Protein AF-0000000086188200 (afdb_homodimer)

Foldseek 3Di:
DAEDPQAPPAPDDPQQVVQQVVAWQDWDWDDDPNFIKIWTWGGGPVGFIKIWIWGVVDVVIYTNHIDGDDPVCVVRND/DAEDPQAPPAPDDPQQVVQQVVAWQDWD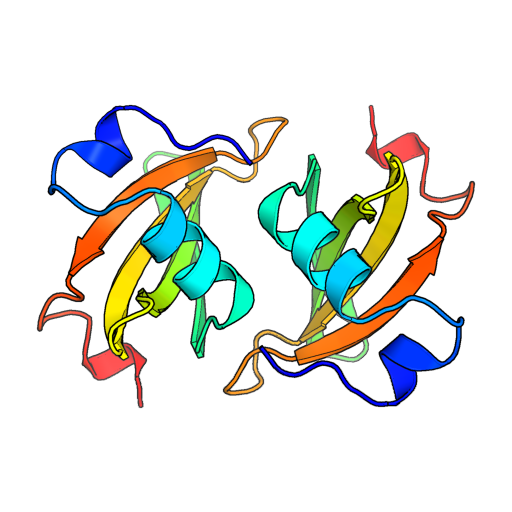WDDDPNFIKIWTWGGGPVGFIKIWIWGVVDVVIYINHIDGDDPVCVVRND

pLDDT: mean 93.06, std 4.85, range [74.94, 98.31]

Secondary structure (DSSP, 8-state):
-EE-GGGGTT---HHHHHHHHHT-SEEEEEEETTEEEEEEEEE-TTS-EEEEEEETTSSS-EEEEEEEPPGGGGGGG-/-EE-GGGGTT---HHHHHHHHHT-SEEEEEEETTEEEEEEEEE-TTS-EEEEEEETTSSS-EEEEEEEPPGGGGGGG-

Solvent-accessible surface area (backbone atoms only — not comparable to full-atom values): 8112 Å² total; per-residue (Å²): 76,42,73,38,74,64,17,42,71,68,69,51,51,69,70,28,53,47,40,11,62,55,32,23,49,38,69,42,82,42,76,55,97,88,38,62,30,38,40,36,31,17,30,28,82,86,60,51,50,27,34,36,34,32,33,52,86,38,80,49,26,28,34,50,36,37,42,70,55,49,78,90,56,49,67,72,79,106,74,42,73,38,73,63,17,42,72,68,69,52,51,69,69,27,53,49,39,12,62,55,32,23,48,38,70,40,82,42,74,54,97,89,37,62,30,37,40,36,30,17,31,27,81,83,60,51,49,28,33,36,35,30,34,53,86,39,80,48,25,29,33,50,36,38,40,71,54,49,77,88,55,50,66,72,78,104

Organism: NCBI:txid1656884

Sequence (156 aa):
MQIAWSARKHGIEDADILHAITNLIRYAEQTYDGEERIFLIGPARDGRFLELVLVPASQPVRVIHADILQPKNYRLLGMQIAWSARKHGIEDADILHAITNLIRYAEQTYDGEERIFLIGPARDGRFLELVLVPASQPVRVIHADILQPKNYRLLG

Structure (mmCIF, N/CA/C/O backbone):
data_AF-0000000086188200-model_v1
#
loop_
_entity.id
_entity.type
_entity.pdbx_description
1 polymer 'BrnT family toxin'
#
loop_
_atom_site.group_PDB
_atom_site.id
_atom_site.type_symbol
_atom_site.label_atom_id
_atom_site.label_alt_id
_atom_site.label_comp_id
_atom_site.label_asym_id
_atom_site.label_entity_id
_atom_site.label_seq_id
_atom_site.pdbx_PDB_ins_code
_atom_site.Cartn_x
_atom_site.Cartn_y
_atom_site.Cartn_z
_atom_site.occupancy
_atom_site.B_iso_or_equiv
_atom_site.auth_seq_id
_atom_site.auth_comp_id
_atom_site.auth_asym_id
_atom_site.auth_atom_id
_atom_site.pdbx_PDB_model_num
ATOM 1 N N . MET A 1 1 ? 5.996 -1.937 7.891 1 80.75 1 MET A N 1
ATOM 2 C CA . MET A 1 1 ? 5.129 -3.014 7.43 1 80.75 1 MET A CA 1
ATOM 3 C C . MET A 1 1 ? 5.609 -4.363 7.949 1 80.75 1 MET A C 1
ATOM 5 O O . MET A 1 1 ? 6.812 -4.598 8.062 1 80.75 1 MET A O 1
ATOM 9 N N . GLN A 1 2 ? 4.531 -5.074 8.43 1 87.94 2 GLN A N 1
ATOM 10 C CA . GLN A 1 2 ? 4.926 -6.387 8.93 1 87.94 2 GLN A CA 1
ATOM 11 C C . GLN A 1 2 ? 4.664 -7.473 7.895 1 87.94 2 GLN A C 1
ATOM 13 O O . GLN A 1 2 ? 3.576 -7.543 7.32 1 87.94 2 GLN A O 1
ATOM 18 N N . ILE A 1 3 ? 5.676 -8.195 7.609 1 94.06 3 ILE A N 1
ATOM 19 C CA . ILE A 1 3 ? 5.547 -9.359 6.742 1 94.06 3 ILE A CA 1
ATOM 20 C C . ILE A 1 3 ? 5.445 -10.625 7.594 1 94.06 3 ILE A C 1
ATOM 22 O O . ILE A 1 3 ? 6.395 -10.984 8.297 1 94.06 3 ILE A O 1
ATOM 26 N N . ALA A 1 4 ? 4.293 -11.281 7.535 1 94.12 4 ALA A N 1
ATOM 27 C CA . ALA A 1 4 ? 4.023 -12.461 8.344 1 94.12 4 ALA A CA 1
ATOM 28 C C . ALA A 1 4 ? 4.832 -13.656 7.852 1 94.12 4 ALA A C 1
ATOM 30 O O . ALA A 1 4 ? 5.27 -13.688 6.699 1 94.12 4 ALA A O 1
ATOM 31 N N . TRP A 1 5 ? 5.016 -14.609 8.734 1 92.94 5 TRP A N 1
ATOM 32 C CA . TRP A 1 5 ? 5.719 -15.836 8.375 1 92.94 5 TRP A CA 1
ATOM 33 C C . TRP A 1 5 ? 5.047 -16.531 7.195 1 92.94 5 TRP A C 1
ATOM 35 O O . TRP A 1 5 ? 5.727 -17.062 6.316 1 92.94 5 TRP A O 1
ATOM 45 N N . SER A 1 6 ? 3.707 -16.484 7.121 1 93.62 6 SER A N 1
ATOM 46 C CA . SER A 1 6 ? 2.93 -17.125 6.062 1 93.62 6 SER A CA 1
ATOM 47 C C . 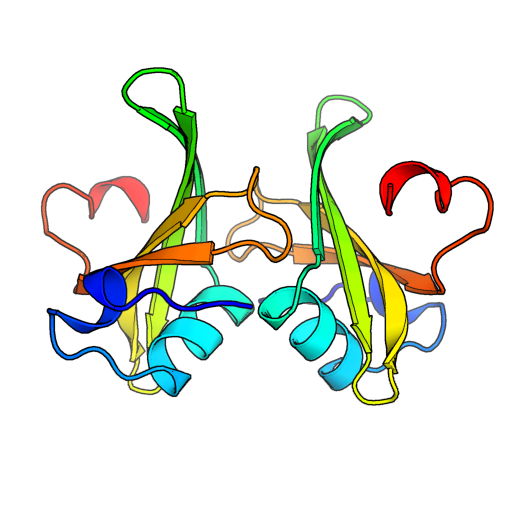SER A 1 6 ? 3.268 -16.531 4.695 1 93.62 6 SER A C 1
ATOM 49 O O . SER A 1 6 ? 3.201 -17.234 3.684 1 93.62 6 SER A O 1
ATOM 51 N N . ALA A 1 7 ? 3.678 -15.289 4.617 1 94.56 7 ALA A N 1
ATOM 52 C CA . ALA A 1 7 ? 4.012 -14.625 3.355 1 94.56 7 ALA A CA 1
ATOM 53 C C . ALA A 1 7 ? 5.367 -15.094 2.836 1 94.56 7 ALA A C 1
ATOM 55 O O . ALA A 1 7 ? 5.695 -14.883 1.665 1 94.56 7 ALA A O 1
ATOM 56 N N . ARG A 1 8 ? 6.121 -15.695 3.695 1 92.5 8 ARG A N 1
ATOM 57 C CA . ARG A 1 8 ? 7.461 -16.141 3.328 1 92.5 8 ARG A CA 1
ATOM 58 C C . ARG A 1 8 ? 7.465 -17.594 2.908 1 92.5 8 ARG A C 1
ATOM 60 O O . ARG A 1 8 ? 8.484 -18.125 2.467 1 92.5 8 ARG A O 1
ATOM 67 N N . LYS A 1 9 ? 6.387 -18.234 3.068 1 91.38 9 LYS A N 1
ATOM 68 C CA . LYS A 1 9 ? 6.289 -19.672 2.826 1 91.38 9 LYS A CA 1
ATOM 69 C C . LYS A 1 9 ? 6.602 -20.016 1.37 1 91.38 9 LYS A C 1
ATOM 71 O O . LYS A 1 9 ? 7.039 -21.125 1.062 1 91.38 9 LYS A O 1
ATOM 76 N N . HIS A 1 10 ? 6.457 -19.109 0.481 1 90.62 10 HIS A N 1
ATOM 77 C CA . HIS A 1 10 ? 6.672 -19.391 -0.935 1 90.62 10 HIS A CA 1
ATOM 78 C C . HIS A 1 10 ? 8.062 -18.953 -1.375 1 90.62 10 HIS A C 1
ATOM 80 O O . HIS A 1 10 ? 8.383 -18.969 -2.566 1 90.62 10 HIS A O 1
ATOM 86 N N . GLY A 1 11 ? 8.852 -18.469 -0.496 1 93.75 11 GLY A N 1
ATOM 87 C CA . GLY A 1 11 ? 10.25 -18.203 -0.794 1 93.75 11 GLY A CA 1
ATOM 88 C C . GLY A 1 11 ? 10.477 -16.828 -1.383 1 93.75 11 GLY A C 1
ATOM 89 O O . GLY A 1 11 ? 11.516 -16.578 -2.006 1 93.75 11 GLY A O 1
ATOM 90 N N . ILE A 1 12 ? 9.492 -16.016 -1.283 1 96.94 12 ILE A N 1
ATOM 91 C CA . ILE A 1 12 ? 9.656 -14.656 -1.77 1 96.94 12 ILE A CA 1
ATOM 92 C C . ILE A 1 12 ? 10.391 -13.82 -0.726 1 96.94 12 ILE A C 1
ATOM 94 O O . ILE A 1 12 ? 10.016 -13.812 0.449 1 96.94 12 ILE A O 1
ATOM 98 N N . GLU A 1 13 ? 11.414 -13.086 -1.135 1 96.5 13 GLU A N 1
ATOM 99 C CA . GLU A 1 13 ? 12.203 -12.266 -0.224 1 96.5 13 GLU A CA 1
ATOM 100 C C . GLU A 1 13 ? 11.422 -11.031 0.219 1 96.5 13 GLU A C 1
ATOM 102 O O . GLU A 1 13 ? 10.648 -10.469 -0.558 1 96.5 13 GLU A O 1
ATOM 107 N N . ASP A 1 14 ? 11.75 -10.539 1.418 1 95.69 14 ASP A N 1
ATOM 108 C CA . ASP A 1 14 ? 11.102 -9.344 1.936 1 95.69 14 ASP A CA 1
ATOM 109 C C . ASP A 1 14 ? 11.305 -8.156 0.991 1 95.69 14 ASP A C 1
ATOM 111 O O . ASP A 1 14 ? 10.367 -7.395 0.738 1 95.69 14 ASP A O 1
ATOM 115 N N . ALA A 1 15 ? 12.531 -8.023 0.516 1 95.62 15 ALA A N 1
ATOM 116 C CA . ALA A 1 15 ? 12.836 -6.91 -0.374 1 95.62 15 ALA A CA 1
ATOM 117 C C . ALA A 1 15 ? 11.984 -6.965 -1.638 1 95.62 15 ALA A C 1
ATOM 119 O O . ALA A 1 15 ? 11.602 -5.926 -2.18 1 95.62 15 ALA A O 1
ATOM 120 N N . ASP A 1 16 ? 11.664 -8.133 -2.133 1 97.12 16 ASP A N 1
ATOM 121 C CA . ASP A 1 16 ? 10.812 -8.297 -3.307 1 97.12 16 ASP A CA 1
ATOM 122 C C . ASP A 1 16 ? 9.367 -7.918 -2.996 1 97.12 16 ASP A C 1
ATOM 124 O O . ASP A 1 16 ? 8.688 -7.301 -3.82 1 97.12 16 ASP A O 1
ATOM 128 N N . ILE A 1 17 ? 8.914 -8.273 -1.855 1 97.06 17 ILE A N 1
ATOM 129 C CA . ILE A 1 17 ? 7.566 -7.93 -1.418 1 97.06 17 ILE A CA 1
ATOM 130 C C . ILE A 1 17 ? 7.426 -6.41 -1.317 1 97.06 17 ILE A C 1
ATOM 132 O O . ILE A 1 17 ? 6.477 -5.832 -1.851 1 97.06 17 ILE A O 1
ATOM 136 N N . LEU A 1 18 ? 8.406 -5.746 -0.713 1 95.06 18 LEU A N 1
ATOM 137 C CA . LEU A 1 18 ? 8.375 -4.297 -0.545 1 95.06 18 LEU A CA 1
ATOM 138 C C . LEU A 1 18 ? 8.445 -3.59 -1.896 1 95.06 18 LEU A C 1
ATOM 140 O O . LEU A 1 18 ? 7.746 -2.598 -2.117 1 95.06 18 LEU A O 1
ATOM 144 N N . HIS A 1 19 ? 9.25 -4.082 -2.754 1 95.88 19 HIS A N 1
ATOM 145 C CA . HIS A 1 19 ? 9.328 -3.533 -4.102 1 95.88 19 HIS A CA 1
ATOM 146 C C . HIS A 1 19 ? 7.988 -3.637 -4.82 1 95.88 19 HIS A C 1
ATOM 148 O O . HIS A 1 19 ? 7.559 -2.693 -5.484 1 95.88 19 HIS A O 1
ATOM 154 N N . ALA A 1 20 ? 7.371 -4.824 -4.695 1 96.56 20 ALA A N 1
ATOM 155 C CA . ALA A 1 20 ? 6.07 -5.035 -5.32 1 96.56 20 ALA A CA 1
ATOM 156 C C . ALA A 1 20 ? 5.043 -4.035 -4.801 1 96.56 20 ALA A C 1
ATOM 158 O O . ALA A 1 20 ? 4.234 -3.508 -5.566 1 96.56 20 ALA A O 1
ATOM 159 N N . ILE A 1 21 ? 5.094 -3.742 -3.52 1 94.75 21 ILE A N 1
ATOM 160 C CA . ILE A 1 21 ? 4.137 -2.832 -2.902 1 94.75 21 ILE A CA 1
ATOM 161 C C . ILE A 1 21 ? 4.387 -1.408 -3.395 1 94.75 21 ILE A C 1
ATOM 163 O O . ILE A 1 21 ? 3.447 -0.702 -3.771 1 94.75 21 ILE A O 1
ATOM 167 N N . THR A 1 22 ? 5.625 -0.975 -3.475 1 93.06 22 THR A N 1
ATOM 168 C CA . THR A 1 22 ? 5.953 0.4 -3.836 1 93.06 22 THR A CA 1
ATOM 169 C C . THR A 1 22 ? 5.809 0.612 -5.34 1 93.06 22 THR A C 1
ATOM 171 O O . THR A 1 22 ? 5.801 1.751 -5.812 1 93.06 22 THR A O 1
ATOM 174 N N . ASN A 1 23 ? 5.613 -0.461 -6.102 1 93.06 23 ASN A N 1
ATOM 175 C CA . ASN A 1 23 ? 5.434 -0.38 -7.547 1 93.06 23 ASN A CA 1
ATOM 176 C C . ASN A 1 23 ? 4.164 -1.103 -7.996 1 93.06 23 ASN A C 1
ATOM 178 O O . ASN A 1 23 ? 4.129 -1.691 -9.078 1 93.06 23 ASN A O 1
ATOM 182 N N . LEU A 1 24 ? 3.17 -1.122 -7.156 1 91.94 24 LEU A N 1
ATOM 183 C CA . LEU A 1 24 ? 1.986 -1.941 -7.387 1 91.94 24 LEU A CA 1
ATOM 184 C C . LEU A 1 24 ? 1.255 -1.498 -8.648 1 91.94 24 LEU A C 1
ATOM 186 O O . LEU A 1 24 ? 1.187 -0.303 -8.945 1 91.94 24 LEU A O 1
ATOM 190 N N . ILE A 1 25 ? 0.785 -2.449 -9.406 1 89.94 25 ILE A N 1
ATOM 191 C CA . ILE A 1 25 ? 0.108 -2.197 -10.672 1 89.94 25 ILE A CA 1
ATOM 192 C C . ILE A 1 25 ? -1.396 -2.402 -10.508 1 89.94 25 ILE A C 1
ATOM 194 O O . ILE A 1 25 ? -2.195 -1.812 -11.234 1 89.94 25 ILE A O 1
ATOM 198 N N . ARG A 1 26 ? -1.752 -3.262 -9.555 1 91.06 26 ARG A N 1
ATOM 199 C CA . ARG A 1 26 ? -3.16 -3.551 -9.305 1 91.06 26 ARG A CA 1
ATOM 200 C C . ARG A 1 26 ? -3.457 -3.549 -7.805 1 91.06 26 ARG A C 1
ATOM 202 O O . ARG A 1 26 ? -2.666 -4.055 -7.008 1 91.06 26 ARG A O 1
ATOM 209 N N . TYR A 1 27 ? -4.543 -2.902 -7.426 1 89.94 27 TYR A N 1
ATOM 210 C CA . TYR A 1 27 ? -5.102 -2.85 -6.078 1 89.94 27 TYR A CA 1
ATOM 211 C C . TYR A 1 27 ? -6.551 -3.318 -6.07 1 89.94 27 TYR A C 1
ATOM 213 O O . TYR A 1 27 ? -7.363 -2.859 -6.879 1 89.94 27 TYR A O 1
ATOM 221 N N . ALA A 1 28 ? -6.891 -4.227 -5.207 1 90.38 28 ALA A N 1
ATOM 222 C CA . ALA A 1 28 ? -8.281 -4.66 -5.078 1 90.38 28 ALA A CA 1
ATOM 223 C C . ALA A 1 28 ? -8.617 -5 -3.629 1 90.38 28 ALA A C 1
ATOM 225 O O . ALA A 1 28 ? -7.898 -5.77 -2.982 1 90.38 28 ALA A O 1
ATOM 226 N N . GLU A 1 29 ? -9.688 -4.453 -3.15 1 89.69 29 GLU A N 1
ATOM 227 C CA . GLU A 1 29 ? -10.195 -4.836 -1.835 1 89.69 29 GLU A CA 1
ATOM 228 C C . GLU A 1 29 ? -11.016 -6.117 -1.909 1 89.69 29 GLU A C 1
ATOM 230 O O . GLU A 1 29 ? -11.781 -6.316 -2.857 1 89.69 29 GLU A O 1
ATOM 235 N N . GLN A 1 30 ? -10.734 -6.895 -0.922 1 90 30 GLN A N 1
ATOM 236 C CA . GLN A 1 30 ? -11.492 -8.133 -0.82 1 90 30 GLN A CA 1
ATOM 237 C C . GLN A 1 30 ? -11.938 -8.398 0.618 1 90 30 GLN A C 1
ATOM 239 O O . GLN A 1 30 ? -11.391 -7.809 1.555 1 90 30 GLN A O 1
ATOM 244 N N . THR A 1 31 ? -13.055 -9.086 0.711 1 91.25 31 THR A N 1
ATOM 245 C CA . THR A 1 31 ? -13.453 -9.609 2.012 1 91.25 31 THR A CA 1
ATOM 246 C C . THR A 1 31 ? -13.32 -11.133 2.039 1 91.25 31 THR A C 1
ATOM 248 O O . THR A 1 31 ? -13.789 -11.82 1.125 1 91.25 31 THR A O 1
ATOM 251 N N . TYR A 1 32 ? -12.594 -11.617 3.018 1 89.75 32 TYR A N 1
ATOM 252 C CA . TYR A 1 32 ? -12.438 -13.047 3.225 1 89.75 32 TYR A CA 1
ATOM 253 C C . TYR A 1 32 ? -12.758 -13.43 4.664 1 89.75 32 TYR A C 1
ATOM 255 O O . TYR A 1 32 ? -12.094 -12.977 5.598 1 89.75 32 TYR A O 1
ATOM 263 N N . ASP A 1 33 ? -13.797 -14.32 4.809 1 91.38 33 ASP A N 1
ATOM 264 C CA . ASP A 1 33 ? -14.242 -14.781 6.117 1 91.38 33 ASP A CA 1
ATOM 265 C C . ASP A 1 33 ? -14.484 -13.602 7.059 1 91.38 33 ASP A C 1
ATOM 267 O O . ASP A 1 33 ? -14.023 -13.609 8.203 1 91.38 33 ASP A O 1
ATOM 271 N N . GLY A 1 34 ? -15.023 -12.516 6.641 1 90.5 34 GLY A N 1
ATOM 272 C CA . GLY A 1 34 ? -15.391 -11.344 7.418 1 90.5 34 GLY A CA 1
ATOM 273 C C . GLY A 1 34 ? -14.242 -10.367 7.613 1 90.5 34 GLY A C 1
ATOM 274 O O . GLY A 1 34 ? -14.422 -9.312 8.219 1 90.5 34 GLY A O 1
ATOM 275 N N . GLU A 1 35 ? -13.117 -10.781 7.164 1 92.06 35 GLU A N 1
ATOM 276 C CA . GLU A 1 35 ? -11.945 -9.922 7.312 1 92.06 35 GLU A CA 1
ATOM 277 C C . GLU A 1 35 ? -11.656 -9.164 6.023 1 92.06 35 GLU A C 1
ATOM 279 O O . GLU A 1 35 ? -11.672 -9.742 4.938 1 92.06 35 GLU A O 1
ATOM 284 N N . GLU A 1 36 ? -11.438 -7.824 6.203 1 90.88 36 GLU A N 1
ATOM 285 C CA . GLU A 1 36 ? -11.016 -7.023 5.059 1 90.88 36 GLU A CA 1
ATOM 286 C C . GLU A 1 36 ? -9.578 -7.344 4.664 1 90.88 36 GLU A C 1
ATOM 288 O O . GLU A 1 36 ? -8.695 -7.402 5.52 1 90.88 36 GLU A O 1
ATOM 293 N N . ARG A 1 37 ? -9.461 -7.586 3.332 1 94.31 37 ARG A N 1
ATOM 294 C CA . ARG A 1 37 ? -8.133 -7.848 2.785 1 94.31 37 ARG A CA 1
ATOM 295 C C . ARG A 1 37 ? -7.859 -6.98 1.561 1 94.31 37 ARG A C 1
ATOM 297 O O . ARG A 1 37 ? -8.789 -6.457 0.947 1 94.31 37 ARG A O 1
ATOM 304 N N . ILE A 1 38 ? -6.586 -6.75 1.375 1 93.81 38 ILE A N 1
ATOM 305 C CA . ILE A 1 38 ? -6.164 -6.055 0.162 1 93.81 38 ILE A CA 1
ATOM 306 C C . ILE A 1 38 ? -5.34 -7 -0.71 1 93.81 38 ILE A C 1
ATOM 308 O O . ILE A 1 38 ? -4.379 -7.613 -0.237 1 93.81 38 ILE A O 1
ATOM 312 N N . PHE A 1 39 ? -5.844 -7.141 -1.95 1 95.06 39 PHE A N 1
ATOM 313 C CA . PHE A 1 39 ? -5.109 -7.902 -2.955 1 95.06 39 PHE A CA 1
ATOM 314 C C . PHE A 1 39 ? -4.289 -6.973 -3.844 1 95.06 39 PHE A C 1
ATOM 316 O O . PHE A 1 39 ? -4.824 -6.023 -4.418 1 95.06 39 PHE A O 1
ATOM 323 N N . LEU A 1 40 ? -2.967 -7.238 -3.951 1 96 40 LEU A N 1
ATOM 324 C CA . LEU A 1 40 ? -2.066 -6.414 -4.746 1 96 40 LEU A CA 1
ATOM 325 C C . LEU A 1 40 ? -1.327 -7.258 -5.781 1 96 40 LEU A C 1
ATOM 327 O O . LEU A 1 40 ? -0.975 -8.406 -5.512 1 96 40 LEU A O 1
ATOM 331 N N . ILE A 1 41 ? -1.118 -6.691 -6.898 1 96.25 41 ILE A N 1
ATOM 332 C CA . ILE A 1 41 ? -0.167 -7.23 -7.863 1 96.25 41 ILE A CA 1
ATOM 333 C C . ILE A 1 41 ? 0.926 -6.203 -8.141 1 96.25 41 ILE A C 1
ATOM 335 O O . ILE A 1 41 ? 0.634 -5.039 -8.43 1 96.25 41 ILE A O 1
ATOM 339 N N . GLY A 1 42 ? 2.16 -6.559 -8.031 1 96.38 42 GLY A N 1
ATOM 340 C CA . GLY A 1 42 ? 3.312 -5.734 -8.367 1 96.38 42 GLY A CA 1
ATOM 341 C C . GLY A 1 42 ? 4.559 -6.543 -8.656 1 96.38 42 GLY A C 1
ATOM 342 O O . GLY A 1 42 ? 4.605 -7.746 -8.383 1 96.38 42 GLY A O 1
ATOM 343 N N . PRO A 1 43 ? 5.551 -5.906 -9.25 1 96.75 43 PRO A N 1
ATOM 344 C CA . PRO A 1 43 ? 6.766 -6.625 -9.641 1 96.75 43 PRO A CA 1
ATOM 345 C C . PRO A 1 43 ? 7.75 -6.785 -8.484 1 96.75 43 PRO A C 1
ATOM 347 O O . PRO A 1 43 ? 7.91 -5.871 -7.676 1 96.75 43 PRO A O 1
ATOM 350 N N . ALA A 1 44 ? 8.367 -7.973 -8.391 1 97.44 44 ALA A N 1
ATOM 351 C CA . ALA A 1 44 ? 9.586 -8.141 -7.609 1 97.44 44 ALA A CA 1
ATOM 352 C C . ALA A 1 44 ? 10.734 -7.32 -8.195 1 97.44 44 ALA A C 1
ATOM 354 O O . ALA A 1 44 ? 10.578 -6.684 -9.242 1 97.44 44 ALA A O 1
ATOM 355 N N . ARG A 1 45 ? 11.859 -7.289 -7.457 1 97.38 45 ARG A N 1
ATOM 356 C CA . ARG A 1 45 ? 13.023 -6.535 -7.918 1 97.38 45 ARG A CA 1
ATOM 357 C C . ARG A 1 45 ? 13.539 -7.082 -9.25 1 97.38 45 ARG A C 1
ATOM 359 O O . ARG A 1 45 ? 14.109 -6.34 -10.047 1 97.38 45 ARG A O 1
ATOM 366 N N . ASP A 1 46 ? 13.211 -8.328 -9.5 1 97.12 46 ASP A N 1
ATOM 367 C CA . ASP A 1 46 ? 13.703 -8.922 -10.742 1 97.12 46 ASP A CA 1
ATOM 368 C C . ASP A 1 46 ? 12.641 -8.844 -11.844 1 97.12 46 ASP A C 1
ATOM 370 O O . ASP A 1 46 ? 12.82 -9.422 -12.922 1 97.12 46 ASP A O 1
ATOM 374 N N . GLY A 1 47 ? 11.594 -8.242 -11.578 1 96.25 47 GLY A N 1
ATOM 375 C CA . GLY A 1 47 ? 10.594 -7.973 -12.594 1 96.25 47 GLY A CA 1
ATOM 376 C C . GLY A 1 47 ? 9.469 -8.992 -12.609 1 96.25 47 GLY A C 1
ATOM 377 O O . GLY A 1 47 ? 8.453 -8.797 -13.289 1 96.25 47 GLY A O 1
ATOM 378 N N . ARG A 1 48 ? 9.625 -10.109 -11.953 1 96.19 48 ARG A N 1
ATOM 379 C CA . ARG A 1 48 ? 8.531 -11.07 -11.867 1 96.19 48 ARG A CA 1
ATOM 380 C C . ARG A 1 48 ? 7.348 -10.484 -11.102 1 96.19 48 ARG A C 1
ATOM 382 O O . ARG A 1 48 ? 7.531 -9.805 -10.094 1 96.19 48 ARG A O 1
ATOM 389 N N . PHE A 1 49 ? 6.219 -10.836 -11.617 1 97 49 PHE A N 1
ATOM 390 C CA . PHE A 1 49 ? 5.035 -10.312 -10.945 1 97 49 PHE A CA 1
ATOM 391 C C . PHE A 1 49 ? 4.676 -11.172 -9.742 1 97 49 PHE A C 1
ATOM 393 O O . PHE A 1 49 ? 4.711 -12.406 -9.812 1 97 49 PHE A O 1
ATOM 400 N N . LEU A 1 50 ? 4.352 -10.461 -8.672 1 98.19 50 LEU A N 1
ATOM 401 C CA . LEU A 1 50 ? 3.91 -11.102 -7.438 1 98.19 50 LEU A CA 1
ATOM 402 C C . LEU A 1 50 ? 2.453 -10.758 -7.145 1 98.19 50 LEU A C 1
ATOM 404 O O . LEU A 1 50 ? 1.967 -9.695 -7.539 1 98.19 50 LEU A O 1
ATOM 408 N N . GLU A 1 51 ? 1.75 -11.617 -6.566 1 98.19 51 GLU A N 1
ATOM 409 C CA . GLU A 1 51 ? 0.476 -11.328 -5.914 1 98.19 51 GLU A CA 1
ATOM 410 C C . GLU A 1 51 ? 0.615 -11.352 -4.395 1 98.19 51 GLU A C 1
ATOM 412 O O . GLU A 1 51 ? 1.33 -12.188 -3.842 1 98.19 51 GLU A O 1
ATOM 417 N N . LEU A 1 52 ? 0.06 -10.398 -3.727 1 97.69 52 LEU A N 1
ATOM 418 C CA . LEU A 1 52 ? 0.16 -10.195 -2.285 1 97.69 52 LEU A CA 1
ATOM 419 C C . LEU A 1 52 ? -1.223 -10.047 -1.66 1 97.69 52 LEU A C 1
ATOM 421 O O . LEU A 1 52 ? -2.137 -9.508 -2.289 1 97.69 52 LEU A O 1
ATOM 425 N N . VAL A 1 53 ? -1.366 -10.492 -0.452 1 97.06 53 VAL A N 1
ATOM 426 C CA . VAL A 1 53 ? -2.559 -10.242 0.349 1 97.06 53 VAL A CA 1
ATOM 427 C C . VAL 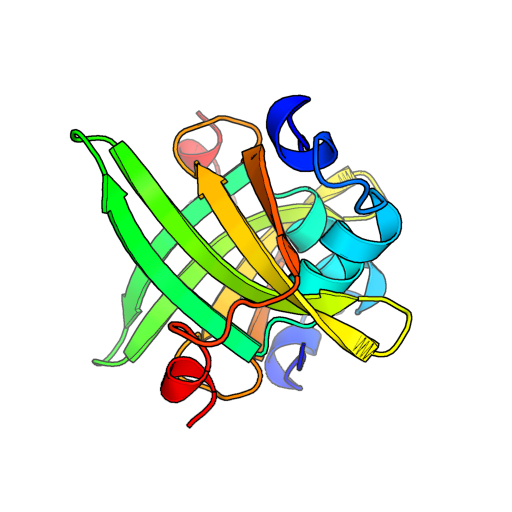A 1 53 ? -2.168 -9.539 1.648 1 97.06 53 VAL A C 1
ATOM 429 O O . VAL A 1 53 ? -1.296 -10.016 2.381 1 97.06 53 VAL A O 1
ATOM 432 N N . LEU A 1 54 ? -2.734 -8.414 1.835 1 95.94 54 LEU A N 1
ATOM 433 C CA . LEU A 1 54 ? -2.512 -7.645 3.055 1 95.94 54 LEU A CA 1
ATOM 434 C C . LEU A 1 54 ? -3.758 -7.645 3.936 1 95.94 54 LEU A C 1
ATOM 436 O O . LEU A 1 54 ? -4.875 -7.805 3.436 1 95.94 54 LEU A O 1
ATOM 440 N N . VAL A 1 55 ? -3.555 -7.488 5.242 1 94.31 55 VAL A N 1
ATOM 441 C CA . VAL A 1 55 ? -4.609 -7.266 6.227 1 94.31 55 VAL A CA 1
ATOM 442 C C . VAL A 1 55 ? -4.48 -5.859 6.812 1 94.31 55 VAL A C 1
ATOM 444 O O . VAL A 1 55 ? -3.668 -5.625 7.711 1 94.31 55 VAL A O 1
ATOM 447 N N . PRO A 1 56 ? -5.387 -4.957 6.363 1 89.5 56 PRO A N 1
ATOM 448 C CA . PRO A 1 56 ? -5.223 -3.549 6.727 1 89.5 56 PRO A CA 1
ATOM 449 C C . PRO A 1 56 ? -5.668 -3.25 8.156 1 89.5 56 PRO A C 1
ATOM 451 O O . PRO A 1 56 ? -5.293 -2.221 8.727 1 89.5 56 PRO A O 1
ATOM 454 N N . ALA A 1 57 ? -6.512 -4.152 8.719 1 83.06 57 ALA A N 1
ATOM 455 C CA . ALA A 1 57 ? -7.031 -3.912 10.062 1 83.06 57 ALA A CA 1
ATOM 456 C C . ALA A 1 57 ? -5.93 -4.039 11.109 1 83.06 57 ALA A C 1
ATOM 458 O O . ALA A 1 57 ? -6.074 -3.553 12.234 1 83.06 57 ALA A O 1
ATOM 459 N N . SER A 1 58 ? -4.875 -4.688 10.742 1 80.25 58 SER A N 1
ATOM 460 C CA . SER A 1 58 ? -3.752 -4.828 11.664 1 80.25 58 SER A CA 1
ATOM 461 C C . SER A 1 58 ? -2.936 -3.541 11.742 1 80.25 58 SER A C 1
ATOM 463 O O . SER A 1 58 ? -2.865 -2.785 10.773 1 80.25 58 SER A O 1
ATOM 465 N N . GLN A 1 59 ? -2.467 -3.088 12.906 1 77.25 59 GLN A N 1
ATOM 466 C CA . GLN A 1 59 ? -1.566 -1.956 13.102 1 77.25 59 GLN A CA 1
ATOM 467 C C . GLN A 1 59 ? -0.241 -2.406 13.711 1 77.25 59 GLN A C 1
ATOM 469 O O . GLN A 1 59 ? -0.187 -2.781 14.883 1 77.25 59 GLN A O 1
ATOM 474 N N . PRO A 1 60 ? 0.764 -2.545 12.883 1 82.31 60 PRO A N 1
ATOM 475 C CA . PRO A 1 60 ? 0.873 -2.082 11.492 1 82.31 60 PRO A CA 1
ATOM 476 C C . PRO A 1 60 ? 0.203 -3.029 10.5 1 82.31 60 PRO A C 1
ATOM 478 O O . PRO A 1 60 ? -0.099 -4.176 10.844 1 82.31 60 PRO A O 1
ATOM 481 N N . VAL A 1 61 ? -0.09 -2.551 9.258 1 89.44 61 VAL A N 1
ATOM 482 C CA . VAL A 1 61 ? -0.592 -3.371 8.164 1 89.44 61 VAL A CA 1
ATOM 483 C C . VAL A 1 61 ? 0.334 -4.562 7.945 1 89.44 61 VAL A C 1
ATOM 485 O O . VAL A 1 61 ? 1.56 -4.418 7.969 1 89.44 61 VAL A O 1
ATOM 488 N N . ARG A 1 62 ? -0.292 -5.754 7.711 1 93.69 62 ARG A N 1
ATOM 489 C CA . ARG A 1 62 ? 0.488 -6.98 7.586 1 93.69 62 ARG A CA 1
ATOM 490 C C . ARG A 1 62 ? 0.323 -7.598 6.203 1 93.69 62 ARG A C 1
ATOM 492 O O . ARG A 1 62 ? -0.784 -7.633 5.66 1 93.69 62 ARG A O 1
ATOM 499 N N . VAL A 1 63 ? 1.429 -8.016 5.656 1 96.44 63 VAL A N 1
ATOM 500 C CA . VAL A 1 63 ? 1.382 -8.906 4.5 1 96.44 63 VAL A CA 1
ATOM 501 C C . VAL A 1 63 ? 1.283 -10.352 4.969 1 96.44 63 VAL A C 1
ATOM 503 O O . VAL A 1 63 ? 2.178 -10.852 5.656 1 96.44 63 VAL A O 1
ATOM 506 N N . ILE A 1 64 ? 0.27 -11.078 4.578 1 96.75 64 ILE A N 1
ATOM 507 C CA . ILE A 1 64 ? 0.067 -12.43 5.105 1 96.75 64 ILE A CA 1
ATOM 508 C C . ILE A 1 64 ? 0.298 -13.453 4 1 96.75 64 ILE A C 1
ATOM 510 O O . ILE A 1 64 ? 0.402 -14.656 4.273 1 96.75 64 ILE A O 1
ATOM 514 N N . HIS A 1 65 ? 0.273 -13.07 2.771 1 96.94 65 HIS A N 1
ATOM 515 C CA . HIS A 1 65 ? 0.49 -13.945 1.626 1 96.94 65 HIS A CA 1
ATOM 516 C C . HIS A 1 65 ? 1.293 -13.242 0.537 1 96.94 65 HIS A C 1
ATOM 518 O O . HIS A 1 65 ? 1.062 -12.062 0.254 1 96.94 65 HIS A O 1
ATOM 524 N N . ALA A 1 66 ? 2.309 -13.938 -0.017 1 98.19 66 ALA A N 1
ATOM 525 C CA . ALA A 1 66 ? 3.096 -13.5 -1.167 1 98.19 66 ALA A CA 1
ATOM 526 C C . ALA A 1 66 ? 3.486 -14.68 -2.047 1 98.19 66 ALA A C 1
ATOM 528 O O . ALA A 1 66 ? 4.059 -15.656 -1.562 1 98.19 66 ALA A O 1
ATOM 529 N N . ASP A 1 67 ? 3.182 -14.523 -3.258 1 98.31 67 ASP A N 1
ATOM 530 C CA . ASP A 1 67 ? 3.508 -15.57 -4.223 1 98.31 67 ASP A CA 1
ATOM 531 C C . ASP A 1 67 ? 3.725 -14.984 -5.613 1 98.31 67 ASP A C 1
ATOM 533 O O . ASP A 1 67 ? 3.41 -13.82 -5.859 1 98.31 67 ASP A O 1
ATOM 537 N N . ILE A 1 68 ? 4.293 -15.859 -6.477 1 97.81 68 ILE A N 1
ATOM 538 C CA . ILE A 1 68 ? 4.312 -15.5 -7.891 1 97.81 68 ILE A CA 1
ATOM 539 C C . ILE A 1 68 ? 2.885 -15.383 -8.414 1 97.81 68 ILE A C 1
ATOM 541 O O . ILE A 1 68 ? 2.018 -16.188 -8.055 1 97.81 68 ILE A O 1
ATOM 545 N N . LEU A 1 69 ? 2.75 -14.406 -9.211 1 97.88 69 LEU A N 1
ATOM 546 C CA . LEU A 1 69 ? 1.418 -14.203 -9.773 1 97.88 69 LEU A CA 1
ATOM 547 C C . LEU A 1 69 ? 0.918 -15.461 -10.469 1 97.88 69 LEU A C 1
ATOM 549 O O . LEU A 1 69 ? 1.562 -15.961 -11.391 1 97.88 69 LEU A O 1
ATOM 553 N N . GLN A 1 70 ? -0.208 -15.891 -10.086 1 97.12 70 GLN A N 1
ATOM 554 C CA . GLN A 1 70 ? -0.769 -17.125 -10.609 1 97.12 70 GLN A CA 1
ATOM 555 C C . GLN A 1 70 ? -1.608 -16.875 -11.859 1 97.12 70 GLN A C 1
ATOM 557 O O . GLN A 1 70 ? -2.221 -15.82 -11.992 1 97.12 70 GLN A O 1
ATOM 562 N N . PRO A 1 71 ? -1.685 -17.812 -12.766 1 96.75 71 PRO A N 1
ATOM 563 C CA . PRO A 1 71 ? -2.383 -17.656 -14.047 1 96.75 71 PRO A CA 1
ATOM 564 C C . PRO A 1 71 ? -3.83 -17.203 -13.875 1 96.75 71 PRO A C 1
ATOM 566 O O . PRO A 1 71 ? -4.32 -16.375 -14.648 1 96.75 71 PRO A O 1
ATOM 569 N N . LYS A 1 72 ? -4.527 -17.656 -12.898 1 95.62 72 LYS A N 1
ATOM 570 C CA . LYS A 1 72 ? -5.93 -17.297 -12.68 1 95.62 72 LYS A CA 1
ATOM 571 C C . LYS A 1 72 ? -6.086 -15.805 -12.422 1 95.62 72 LYS A C 1
ATOM 573 O O . LYS A 1 72 ? -7.16 -15.242 -12.633 1 95.62 72 LYS A O 1
ATOM 578 N N . ASN A 1 73 ? -4.953 -15.172 -12 1 95.12 73 ASN A N 1
ATOM 579 C CA . ASN A 1 73 ? -5.027 -13.75 -11.68 1 95.12 73 ASN A CA 1
ATOM 580 C C . ASN A 1 73 ? -4.445 -12.898 -12.805 1 95.12 73 ASN A C 1
ATOM 582 O O . ASN A 1 73 ? -4.387 -11.672 -12.688 1 95.12 73 ASN A O 1
ATOM 586 N N . TYR A 1 74 ? -4.125 -13.508 -13.945 1 93.31 74 TYR A N 1
ATOM 587 C CA . TYR A 1 74 ? -3.58 -12.758 -15.07 1 93.31 74 TYR A CA 1
ATOM 588 C C . TYR A 1 74 ? -4.613 -11.789 -15.633 1 93.31 74 TYR A C 1
ATOM 590 O O . TYR A 1 74 ? -4.258 -10.727 -16.156 1 93.31 74 TYR A O 1
ATOM 598 N N . ARG A 1 75 ? -5.773 -12.102 -15.492 1 90.5 75 ARG A N 1
ATOM 599 C CA . ARG A 1 75 ? -6.848 -11.273 -16.031 1 90.5 75 ARG A CA 1
ATOM 600 C C . ARG A 1 75 ? -6.875 -9.906 -15.352 1 90.5 75 ARG A C 1
ATOM 602 O O . ARG A 1 75 ? -7.391 -8.938 -15.914 1 90.5 75 ARG A O 1
ATOM 609 N N . LEU A 1 76 ? -6.348 -9.852 -14.211 1 86.94 76 LEU A N 1
ATOM 610 C CA . LEU A 1 76 ? -6.352 -8.602 -13.461 1 86.94 76 LEU A CA 1
ATOM 611 C C . LEU A 1 76 ? -5.316 -7.629 -14.016 1 86.94 76 LEU A C 1
ATOM 613 O O . LEU A 1 76 ? -5.34 -6.438 -13.695 1 86.94 76 LEU A O 1
ATOM 617 N N . LEU A 1 77 ? -4.398 -8.031 -14.797 1 85.81 77 LEU A N 1
ATOM 618 C CA . LEU A 1 77 ? -3.383 -7.16 -15.383 1 85.81 77 LEU A CA 1
ATOM 619 C C . LEU A 1 77 ? -3.945 -6.398 -16.578 1 85.81 77 LEU A C 1
ATOM 621 O O . LEU A 1 77 ? -3.396 -5.367 -16.969 1 85.81 77 LEU A O 1
ATOM 625 N N . GLY A 1 78 ? -5.18 -6.566 -16.969 1 75.12 78 GLY A N 1
ATOM 626 C CA . GLY A 1 78 ? -5.797 -6 -18.156 1 75.12 78 GLY A CA 1
ATOM 627 C C . GLY A 1 78 ? -5.715 -6.914 -19.375 1 75.12 78 GLY A C 1
ATOM 628 O O . GLY A 1 78 ? -4.953 -7.883 -19.375 1 75.12 78 GLY A O 1
ATOM 629 N N . MET B 1 1 ? 5.523 2.551 -8.719 1 81.31 1 MET B N 1
ATOM 630 C CA . MET B 1 1 ? 4.566 3.537 -8.219 1 81.31 1 MET B CA 1
ATOM 631 C C . MET B 1 1 ? 4.887 4.926 -8.758 1 81.31 1 MET B C 1
ATOM 633 O O . MET B 1 1 ? 6.059 5.281 -8.914 1 81.31 1 MET B O 1
ATOM 637 N N . GLN B 1 2 ? 3.725 5.523 -9.188 1 88.12 2 GLN B N 1
ATOM 638 C CA . GLN B 1 2 ? 3.961 6.867 -9.703 1 88.12 2 GLN B CA 1
ATOM 639 C C . GLN B 1 2 ? 3.637 7.926 -8.656 1 88.12 2 GLN B C 1
ATOM 641 O O . GLN B 1 2 ? 2.572 7.887 -8.039 1 88.12 2 GLN B O 1
ATOM 646 N N . ILE B 1 3 ? 4.57 8.742 -8.414 1 94.12 3 ILE B N 1
ATOM 647 C CA . ILE B 1 3 ? 4.363 9.898 -7.543 1 94.12 3 ILE B CA 1
ATOM 648 C C . ILE B 1 3 ? 4.117 11.141 -8.383 1 94.12 3 ILE B C 1
ATOM 650 O O . ILE B 1 3 ? 5 11.594 -9.117 1 94.12 3 ILE B O 1
ATOM 654 N N . ALA B 1 4 ? 2.906 11.688 -8.266 1 94.19 4 ALA B N 1
ATOM 655 C CA . ALA B 1 4 ? 2.498 12.844 -9.062 1 94.19 4 ALA B CA 1
ATOM 656 C C . ALA B 1 4 ? 3.215 14.109 -8.602 1 94.19 4 ALA B C 1
ATOM 658 O O . ALA B 1 4 ? 3.697 14.18 -7.469 1 94.19 4 ALA B O 1
ATOM 659 N N . TRP B 1 5 ? 3.283 15.062 -9.477 1 92.88 5 TRP B N 1
ATOM 660 C CA . TRP B 1 5 ? 3.887 16.344 -9.148 1 92.88 5 TRP B CA 1
ATOM 661 C C . TRP B 1 5 ? 3.195 16.984 -7.945 1 92.88 5 TRP B C 1
ATOM 663 O O . TRP B 1 5 ? 3.85 17.594 -7.094 1 92.88 5 TRP B O 1
ATOM 673 N N . SER B 1 6 ? 1.871 16.812 -7.812 1 93.56 6 SER B N 1
ATOM 674 C CA . SER B 1 6 ? 1.077 17.375 -6.727 1 93.56 6 SER B CA 1
ATOM 675 C C . SER B 1 6 ? 1.523 16.828 -5.371 1 93.56 6 SER B C 1
ATOM 677 O O . SER B 1 6 ? 1.431 17.516 -4.355 1 93.56 6 SER B O 1
ATOM 679 N N . ALA B 1 7 ? 2.047 15.625 -5.316 1 94.44 7 ALA B N 1
ATOM 680 C CA . ALA B 1 7 ? 2.492 15.008 -4.07 1 94.44 7 ALA B CA 1
ATOM 681 C C . ALA B 1 7 ? 3.822 15.594 -3.607 1 94.44 7 ALA B C 1
ATOM 683 O O . ALA B 1 7 ? 4.215 15.422 -2.453 1 94.44 7 ALA B O 1
ATOM 684 N N . ARG B 1 8 ? 4.484 16.25 -4.508 1 92.31 8 ARG B N 1
ATOM 685 C CA . ARG B 1 8 ? 5.797 16.812 -4.199 1 92.31 8 ARG B CA 1
ATOM 686 C C . ARG B 1 8 ? 5.68 18.281 -3.775 1 92.31 8 ARG B C 1
ATOM 688 O O . ARG B 1 8 ? 6.664 18.891 -3.365 1 92.31 8 ARG B O 1
ATOM 695 N N . LYS B 1 9 ? 4.543 18.812 -3.9 1 91.06 9 LYS B N 1
ATOM 696 C CA . LYS B 1 9 ? 4.324 20.219 -3.641 1 91.06 9 LYS B CA 1
ATOM 697 C C . LYS B 1 9 ? 4.652 20.578 -2.193 1 91.06 9 LYS B C 1
ATOM 699 O O . LYS B 1 9 ? 5.004 21.719 -1.891 1 91.06 9 LYS B O 1
ATOM 704 N N . HIS B 1 10 ? 4.602 19.672 -1.299 1 90 10 HIS B N 1
ATOM 705 C CA . HIS B 1 10 ? 4.836 19.953 0.113 1 90 10 HIS B CA 1
ATOM 706 C C . HIS B 1 10 ? 6.277 19.656 0.507 1 90 10 HIS B C 1
ATOM 708 O O . HIS B 1 10 ? 6.625 19.688 1.688 1 90 10 HIS B O 1
ATOM 714 N N . GLY B 1 11 ? 7.074 19.266 -0.398 1 93.69 11 GLY B N 1
ATOM 715 C CA . GLY B 1 11 ? 8.5 19.141 -0.147 1 93.69 11 GLY B CA 1
ATOM 716 C C . GLY B 1 11 ? 8.883 17.781 0.424 1 93.69 11 GLY B C 1
ATOM 717 O O . GLY B 1 11 ? 9.961 17.625 1.005 1 93.69 11 GLY B O 1
ATOM 718 N N . ILE B 1 12 ? 7.965 16.891 0.354 1 96.81 12 ILE B N 1
ATOM 719 C CA . ILE B 1 12 ? 8.281 15.547 0.831 1 96.81 12 ILE B CA 1
ATOM 720 C C . ILE B 1 12 ? 9.055 14.781 -0.242 1 96.81 12 ILE B C 1
ATOM 722 O O . ILE B 1 12 ? 8.633 14.734 -1.402 1 96.81 12 ILE B O 1
ATOM 726 N N . GLU B 1 13 ? 10.156 14.156 0.132 1 96.38 13 GLU B N 1
ATOM 727 C CA . GLU B 1 13 ? 10.977 13.398 -0.808 1 96.38 13 GLU B CA 1
ATOM 728 C C . GLU B 1 13 ? 10.297 12.102 -1.223 1 96.38 13 GLU B C 1
ATOM 730 O O . GLU B 1 13 ? 9.609 11.469 -0.418 1 96.38 13 GLU B O 1
ATOM 735 N N . ASP B 1 14 ? 10.625 11.641 -2.438 1 95.62 14 ASP B N 1
ATOM 736 C CA . ASP B 1 14 ? 10.078 10.383 -2.934 1 95.62 14 ASP B CA 1
ATOM 737 C C . ASP B 1 14 ? 10.422 9.227 -2 1 95.62 14 ASP B C 1
ATOM 739 O O . ASP B 1 14 ? 9.57 8.375 -1.714 1 95.62 14 ASP B O 1
ATOM 743 N N . ALA B 1 15 ? 11.68 9.211 -1.564 1 95.62 15 ALA B N 1
ATOM 744 C CA . ALA B 1 15 ? 12.125 8.133 -0.689 1 95.62 15 ALA B CA 1
ATOM 745 C C . ALA B 1 15 ? 11.32 8.102 0.605 1 95.62 15 ALA B C 1
ATOM 747 O O . ALA B 1 15 ? 11.055 7.035 1.158 1 95.62 15 ALA B O 1
ATOM 748 N N . ASP B 1 16 ? 10.898 9.234 1.107 1 97.06 16 ASP B N 1
ATOM 749 C CA . ASP B 1 16 ? 10.086 9.32 2.314 1 97.06 16 ASP B CA 1
ATOM 750 C C . ASP B 1 16 ? 8.664 8.812 2.055 1 97.06 16 ASP B C 1
ATOM 752 O O . ASP B 1 16 ? 8.078 8.141 2.904 1 97.06 16 ASP B O 1
ATOM 756 N N . ILE B 1 17 ? 8.148 9.125 0.945 1 96.94 17 ILE B N 1
ATOM 757 C CA . ILE B 1 17 ? 6.82 8.656 0.556 1 96.94 17 ILE B CA 1
ATOM 758 C C . ILE B 1 17 ? 6.816 7.133 0.455 1 96.94 17 ILE B C 1
ATOM 760 O O . ILE B 1 17 ? 5.941 6.469 1.019 1 96.94 17 ILE B O 1
ATOM 764 N N . LEU B 1 18 ? 7.84 6.555 -0.182 1 95.06 18 LEU B N 1
ATOM 765 C CA . LEU B 1 18 ? 7.934 5.109 -0.352 1 95.06 18 LEU B CA 1
ATOM 766 C C . LEU B 1 18 ? 8.117 4.414 0.993 1 95.06 18 LEU B C 1
ATOM 768 O O . LEU B 1 18 ? 7.523 3.361 1.239 1 95.06 18 LEU B O 1
ATOM 772 N N . HIS B 1 19 ? 8.906 4.98 1.817 1 95.88 19 HIS B N 1
ATOM 773 C CA . HIS B 1 19 ? 9.078 4.441 3.16 1 95.88 19 HIS B CA 1
ATOM 774 C C . HIS B 1 1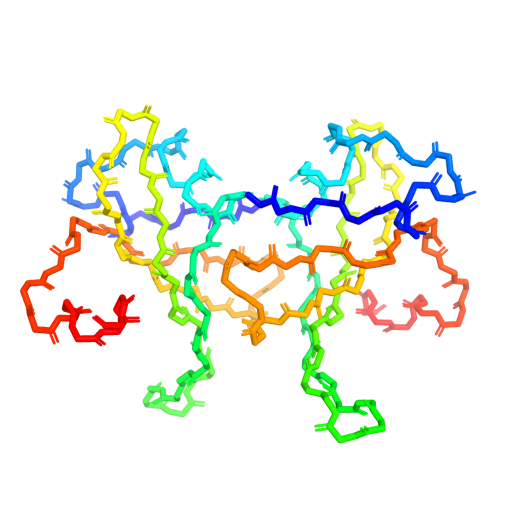9 ? 7.762 4.422 3.924 1 95.88 19 HIS B C 1
ATOM 776 O O . HIS B 1 19 ? 7.445 3.441 4.602 1 95.88 19 HIS B O 1
ATOM 782 N N . ALA B 1 20 ? 7.031 5.547 3.824 1 96.5 20 ALA B N 1
ATOM 783 C CA . ALA B 1 20 ? 5.738 5.637 4.496 1 96.5 20 ALA B CA 1
ATOM 784 C C . ALA B 1 20 ? 4.789 4.543 4.008 1 96.5 20 ALA B C 1
ATOM 786 O O . ALA B 1 20 ? 4.066 3.939 4.805 1 96.5 20 ALA B O 1
ATOM 787 N N . ILE B 1 21 ? 4.824 4.25 2.736 1 94.69 21 ILE B N 1
ATOM 788 C CA . ILE B 1 21 ? 3.932 3.256 2.15 1 94.69 21 ILE B CA 1
ATOM 789 C C . ILE B 1 21 ? 4.332 1.86 2.625 1 94.69 21 ILE B C 1
ATOM 791 O O . ILE B 1 21 ? 3.48 1.066 3.029 1 94.69 21 ILE B O 1
ATOM 795 N N . THR B 1 22 ? 5.617 1.543 2.664 1 93.06 22 THR B N 1
ATOM 796 C CA . THR B 1 22 ? 6.082 0.205 3.01 1 93.06 22 THR B CA 1
ATOM 797 C C . THR B 1 22 ? 6.016 -0.018 4.516 1 93.06 22 THR B C 1
ATOM 799 O O . THR B 1 22 ? 6.16 -1.147 4.988 1 93.06 22 THR B O 1
ATOM 802 N N . ASN B 1 23 ? 5.734 1.028 5.285 1 93.06 23 ASN B N 1
ATOM 803 C CA . ASN B 1 23 ? 5.609 0.934 6.734 1 93.06 23 ASN B CA 1
ATOM 804 C C . ASN B 1 23 ? 4.297 1.534 7.227 1 93.06 23 ASN B C 1
ATOM 806 O O . ASN B 1 23 ? 4.242 2.127 8.305 1 93.06 23 ASN B O 1
ATOM 810 N N . LEU B 1 24 ? 3.27 1.447 6.426 1 92 24 LEU B N 1
ATOM 811 C CA . LEU B 1 24 ? 2.021 2.152 6.699 1 92 24 LEU B CA 1
ATOM 812 C C . LEU B 1 24 ? 1.382 1.649 7.988 1 92 24 LEU B C 1
ATOM 814 O O . LEU B 1 24 ? 1.432 0.454 8.289 1 92 24 LEU B O 1
ATOM 818 N N . ILE B 1 25 ? 0.865 2.568 8.766 1 89.94 25 ILE B N 1
ATOM 819 C CA . ILE B 1 25 ? 0.262 2.271 10.062 1 89.94 25 ILE B CA 1
ATOM 820 C C . ILE B 1 25 ? -1.26 2.324 9.945 1 89.94 25 ILE B C 1
ATOM 822 O O . ILE B 1 25 ? -1.969 1.645 10.688 1 89.94 25 ILE B O 1
ATOM 826 N N . ARG B 1 26 ? -1.726 3.137 9.008 1 91.12 26 ARG B N 1
ATOM 827 C CA . ARG B 1 26 ? -3.162 3.289 8.805 1 91.12 26 ARG B CA 1
ATOM 828 C C . ARG B 1 26 ? -3.512 3.254 7.32 1 91.12 26 ARG B C 1
ATOM 830 O O . ARG B 1 26 ? -2.791 3.816 6.492 1 91.12 26 ARG B O 1
ATOM 837 N N . TYR B 1 27 ? -4.539 2.504 6.977 1 90.25 27 TYR B N 1
ATOM 838 C CA . TYR B 1 27 ? -5.137 2.4 5.652 1 90.25 27 TYR B CA 1
ATOM 839 C C . TYR B 1 27 ? -6.625 2.725 5.695 1 90.25 27 TYR B C 1
ATOM 841 O O . TYR B 1 27 ? -7.359 2.188 6.527 1 90.25 27 TYR B O 1
ATOM 849 N N . ALA B 1 28 ? -7.086 3.611 4.848 1 90.62 28 ALA B N 1
ATOM 850 C CA . ALA B 1 28 ? -8.516 3.906 4.77 1 90.62 28 ALA B CA 1
ATOM 851 C C . ALA B 1 28 ? -8.93 4.215 3.332 1 90.62 28 ALA B C 1
ATOM 853 O O . ALA B 1 28 ? -8.312 5.047 2.664 1 90.62 28 ALA B O 1
ATOM 854 N N . GLU B 1 29 ? -9.969 3.572 2.883 1 89.75 29 GLU B N 1
ATOM 855 C CA . GLU B 1 29 ? -10.555 3.908 1.587 1 89.75 29 GLU B CA 1
ATOM 856 C C . GLU B 1 29 ? -11.492 5.105 1.697 1 89.75 29 GLU B C 1
ATOM 858 O O . GLU B 1 29 ? -12.234 5.234 2.674 1 89.75 29 GLU B O 1
ATOM 863 N N . GLN B 1 30 ? -11.32 5.914 0.716 1 90.19 30 GLN B N 1
ATOM 864 C CA . GLN B 1 30 ? -12.195 7.082 0.649 1 90.19 30 GLN B CA 1
ATOM 865 C C . GLN B 1 30 ? -12.703 7.309 -0.771 1 90.19 30 GLN B C 1
ATOM 867 O O . GLN B 1 30 ? -12.141 6.773 -1.729 1 90.19 30 GLN B O 1
ATOM 872 N N . THR B 1 31 ? -13.875 7.898 -0.821 1 91.38 31 THR B N 1
ATOM 873 C CA . THR B 1 31 ? -14.367 8.391 -2.104 1 91.38 31 THR B CA 1
ATOM 874 C C . THR B 1 31 ? -14.383 9.914 -2.127 1 91.38 31 THR B C 1
ATOM 876 O O . THR B 1 31 ? -14.875 10.555 -1.194 1 91.38 31 THR B O 1
ATOM 879 N N . TYR B 1 32 ? -13.742 10.461 -3.121 1 89.81 32 TYR B N 1
AT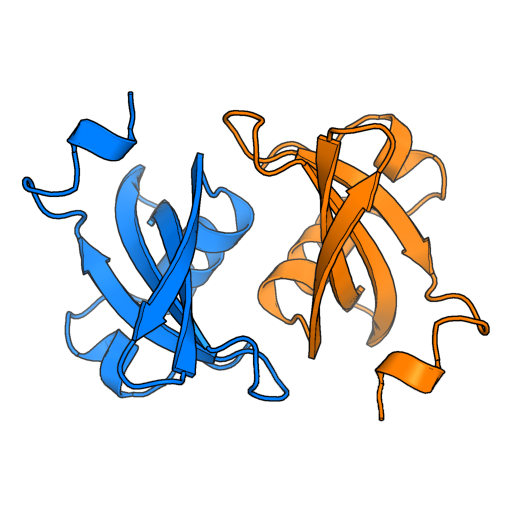OM 880 C CA . TYR B 1 32 ? -13.727 11.906 -3.33 1 89.81 32 TYR B CA 1
ATOM 881 C C . TYR B 1 32 ? -14.141 12.258 -4.754 1 89.81 32 TYR B C 1
ATOM 883 O O . TYR B 1 32 ? -13.477 11.859 -5.715 1 89.81 32 TYR B O 1
ATOM 891 N N . ASP B 1 33 ? -15.266 13.055 -4.859 1 91.5 33 ASP B N 1
ATOM 892 C CA . ASP B 1 33 ? -15.805 13.461 -6.152 1 91.5 33 ASP B CA 1
ATOM 893 C C . ASP B 1 33 ? -15.969 12.266 -7.086 1 91.5 33 ASP B C 1
ATOM 895 O O . ASP B 1 33 ? -15.547 12.312 -8.242 1 91.5 33 ASP B O 1
ATOM 899 N N . GLY B 1 34 ? -16.391 11.141 -6.645 1 90.62 34 GLY B N 1
ATOM 900 C CA . GLY B 1 34 ? -16.672 9.938 -7.41 1 90.62 34 GLY B CA 1
ATOM 901 C C . GLY B 1 34 ? -15.453 9.078 -7.652 1 90.62 34 GLY B C 1
ATOM 902 O O . GLY B 1 34 ? -15.547 8.008 -8.258 1 90.62 34 GLY B O 1
ATOM 903 N N . GLU B 1 35 ? -14.344 9.586 -7.242 1 92.12 35 GLU B N 1
ATOM 904 C CA . GLU B 1 35 ? -13.102 8.844 -7.438 1 92.12 35 GLU B CA 1
ATOM 905 C C . GLU B 1 35 ? -12.695 8.109 -6.168 1 92.12 35 GLU B C 1
ATOM 907 O O . GLU B 1 35 ? -12.719 8.688 -5.078 1 92.12 35 GLU B O 1
ATOM 912 N N . GLU B 1 36 ? -12.375 6.785 -6.363 1 90.94 36 GLU B N 1
ATOM 913 C CA . GLU B 1 36 ? -11.836 6.027 -5.238 1 90.94 36 GLU B CA 1
ATOM 914 C C . GLU B 1 36 ? -10.422 6.477 -4.895 1 90.94 36 GLU B C 1
ATOM 916 O O . GLU B 1 36 ? -9.578 6.629 -5.781 1 90.94 36 GLU B O 1
ATOM 921 N N . ARG B 1 37 ? -10.273 6.727 -3.574 1 94.38 37 ARG B N 1
ATOM 922 C CA . ARG B 1 37 ? -8.953 7.109 -3.076 1 94.38 37 ARG B CA 1
ATOM 923 C C . ARG B 1 37 ? -8.562 6.273 -1.865 1 94.38 37 ARG B C 1
ATOM 925 O O . ARG B 1 37 ? -9.414 5.668 -1.217 1 94.38 37 ARG B O 1
ATOM 932 N N . ILE B 1 38 ? -7.262 6.16 -1.73 1 93.94 38 ILE B N 1
ATOM 933 C CA . ILE B 1 38 ? -6.734 5.508 -0.538 1 93.94 38 ILE B CA 1
ATOM 934 C C . ILE B 1 38 ? -5.969 6.523 0.309 1 93.94 38 ILE B C 1
ATOM 936 O O . ILE B 1 38 ? -5.094 7.227 -0.197 1 93.94 38 ILE B O 1
ATOM 940 N N . PHE B 1 39 ? -6.438 6.602 1.579 1 95.19 39 PHE B N 1
ATOM 941 C CA . PHE B 1 39 ? -5.742 7.43 2.559 1 95.19 39 PHE B CA 1
ATOM 942 C C . PHE B 1 39 ? -4.805 6.582 3.412 1 95.19 39 PHE B C 1
ATOM 944 O O . PHE B 1 39 ? -5.223 5.582 4 1 95.19 39 PHE B O 1
ATOM 951 N N . LEU B 1 40 ? -3.514 6.973 3.467 1 96 40 LEU B N 1
ATOM 952 C CA . LEU B 1 40 ? -2.508 6.234 4.223 1 96 40 LEU B CA 1
ATOM 953 C C . LEU B 1 40 ? -1.814 7.141 5.234 1 96 40 LEU B C 1
ATOM 955 O O . LEU B 1 40 ? -1.592 8.32 4.965 1 96 40 LEU B O 1
ATOM 959 N N . ILE B 1 41 ? -1.512 6.602 6.34 1 96.25 41 ILE B N 1
ATOM 960 C CA . ILE B 1 41 ? -0.582 7.227 7.273 1 96.25 41 ILE B CA 1
ATOM 961 C C . ILE B 1 41 ? 0.614 6.305 7.504 1 96.25 41 ILE B C 1
ATOM 963 O O . ILE B 1 41 ? 0.445 5.121 7.797 1 96.25 41 ILE B O 1
ATOM 967 N N . GLY B 1 42 ? 1.808 6.781 7.359 1 96.25 42 GLY B N 1
ATOM 968 C CA . GLY B 1 42 ? 3.041 6.066 7.648 1 96.25 42 GLY B CA 1
ATOM 969 C C . GLY B 1 42 ? 4.219 6.992 7.902 1 96.25 42 GLY B C 1
ATOM 970 O O . GLY B 1 42 ? 4.137 8.195 7.641 1 96.25 42 GLY B O 1
ATOM 971 N N . PRO B 1 43 ? 5.293 6.449 8.445 1 96.69 43 PRO B N 1
ATOM 972 C CA . PRO B 1 43 ? 6.445 7.281 8.797 1 96.69 43 PRO B CA 1
ATOM 973 C C . PRO B 1 43 ? 7.371 7.535 7.613 1 96.69 43 PRO B C 1
ATOM 975 O O . PRO B 1 43 ? 7.59 6.637 6.793 1 96.69 43 PRO B O 1
ATOM 978 N N . ALA B 1 44 ? 7.859 8.766 7.496 1 97.31 44 ALA B N 1
ATOM 979 C CA . ALA B 1 44 ? 9.031 9.047 6.668 1 97.31 44 ALA B CA 1
ATOM 980 C C . ALA B 1 44 ? 10.273 8.344 7.211 1 97.31 44 ALA B C 1
ATOM 982 O O . ALA B 1 44 ? 10.219 7.699 8.266 1 97.31 44 ALA B O 1
ATOM 983 N N . ARG B 1 45 ? 11.367 8.43 6.426 1 97.38 45 ARG B N 1
ATOM 984 C CA . ARG B 1 45 ? 12.609 7.789 6.844 1 97.38 45 ARG B CA 1
ATOM 985 C C . ARG B 1 45 ? 13.125 8.383 8.156 1 97.38 45 ARG B C 1
ATOM 987 O O . ARG B 1 45 ? 13.789 7.695 8.93 1 97.38 45 ARG B O 1
ATOM 994 N N . ASP B 1 46 ? 12.695 9.578 8.43 1 97.06 46 ASP B N 1
ATOM 995 C CA . ASP B 1 46 ? 13.172 10.211 9.656 1 97.06 46 ASP B CA 1
ATOM 996 C C . ASP B 1 46 ? 12.164 10.039 10.789 1 97.06 46 ASP B C 1
ATOM 998 O O . ASP B 1 46 ? 12.328 10.625 11.859 1 97.06 46 ASP B O 1
ATOM 1002 N N . GLY B 1 47 ? 11.156 9.352 10.562 1 96.19 47 GLY B N 1
ATOM 1003 C CA . GLY B 1 47 ? 10.227 8.984 11.617 1 96.19 47 GLY B CA 1
ATOM 1004 C C . GLY B 1 47 ? 9.008 9.898 11.672 1 96.19 47 GLY B C 1
ATOM 1005 O O . GLY B 1 47 ? 8.039 9.602 12.383 1 96.19 47 GLY B O 1
ATOM 1006 N N . ARG B 1 48 ? 9.031 11.031 11.008 1 96.19 48 ARG B N 1
ATOM 1007 C CA . ARG B 1 48 ? 7.852 11.883 10.969 1 96.19 48 ARG B CA 1
ATOM 1008 C C . ARG B 1 48 ? 6.703 11.188 10.242 1 96.19 48 ARG B C 1
ATOM 1010 O O . ARG B 1 48 ? 6.91 10.531 9.219 1 96.19 48 ARG B O 1
ATOM 1017 N N . PHE B 1 49 ? 5.566 11.43 10.805 1 97.06 49 PHE B N 1
ATOM 1018 C CA . PHE B 1 49 ? 4.414 10.797 10.18 1 97.06 49 PHE B CA 1
ATOM 1019 C C . PHE B 1 49 ? 3.926 11.617 8.992 1 97.06 49 PHE B C 1
ATOM 1021 O O . PHE B 1 49 ? 3.85 12.844 9.062 1 97.06 49 PHE B O 1
ATOM 1028 N N . LEU B 1 50 ? 3.645 10.875 7.93 1 98.12 50 LEU B N 1
ATOM 1029 C CA . LEU B 1 50 ? 3.1 11.469 6.711 1 98.12 50 LEU B CA 1
ATOM 1030 C C . LEU B 1 50 ? 1.672 10.992 6.469 1 98.12 50 LEU B C 1
ATOM 1032 O O . LEU B 1 50 ? 1.307 9.883 6.867 1 98.12 50 LEU B O 1
ATOM 1036 N N . GLU B 1 51 ? 0.872 11.789 5.93 1 98.19 51 GLU B N 1
ATOM 1037 C CA . GLU B 1 51 ? -0.393 11.375 5.324 1 98.19 51 GLU B CA 1
ATOM 1038 C C . GLU B 1 51 ? -0.313 11.414 3.803 1 98.19 51 GLU B C 1
ATOM 1040 O O . GLU B 1 51 ? 0.302 12.312 3.227 1 98.19 51 GLU B O 1
ATOM 1045 N N . LEU B 1 52 ? -0.801 10.398 3.148 1 97.62 52 LEU B N 1
ATOM 1046 C CA . LEU B 1 52 ? -0.735 10.219 1.703 1 97.62 52 LEU B CA 1
ATOM 1047 C C . LEU B 1 52 ? -2.119 9.938 1.127 1 97.62 52 LEU B C 1
ATOM 1049 O O . LEU B 1 52 ? -2.957 9.32 1.787 1 97.62 52 LEU B O 1
ATOM 1053 N N . VAL B 1 53 ? -2.344 10.375 -0.078 1 97 53 VAL B N 1
ATOM 1054 C CA . VAL B 1 53 ? -3.537 10.016 -0.837 1 97 53 VAL B CA 1
ATOM 1055 C C . VAL B 1 53 ? -3.131 9.352 -2.152 1 97 53 VAL B C 1
ATOM 1057 O O . VAL B 1 53 ? -2.332 9.906 -2.912 1 97 53 VAL B O 1
ATOM 1060 N N . LEU B 1 54 ? -3.607 8.18 -2.336 1 95.94 54 LEU B N 1
ATOM 1061 C CA . LEU B 1 54 ? -3.355 7.434 -3.564 1 95.94 54 LEU B CA 1
ATOM 1062 C C . LEU B 1 54 ? -4.625 7.324 -4.402 1 95.94 54 LEU B C 1
ATOM 1064 O O . LEU B 1 54 ? -5.734 7.375 -3.863 1 95.94 54 LEU B O 1
ATOM 1068 N N . VAL B 1 55 ? -4.457 7.195 -5.707 1 94.38 55 VAL B N 1
ATOM 1069 C CA . VAL B 1 55 ? -5.516 6.871 -6.656 1 94.38 55 VAL B CA 1
ATOM 1070 C C . VAL B 1 55 ? -5.277 5.48 -7.242 1 94.38 55 VAL B C 1
ATOM 1072 O O . VAL B 1 55 ? -4.48 5.316 -8.164 1 94.38 55 VAL B O 1
ATOM 1075 N N . PRO B 1 56 ? -6.07 4.492 -6.762 1 89.69 56 PRO B N 1
ATOM 1076 C CA . PRO B 1 56 ? -5.785 3.104 -7.125 1 89.69 56 PRO B CA 1
ATOM 1077 C C . PRO B 1 56 ? -6.246 2.756 -8.539 1 89.69 56 PRO B C 1
ATOM 1079 O O . PRO B 1 56 ? -5.797 1.761 -9.109 1 89.69 56 PRO B O 1
ATOM 1082 N N . ALA B 1 57 ? -7.188 3.568 -9.078 1 83.56 57 ALA B N 1
ATOM 1083 C CA . ALA B 1 57 ? -7.727 3.271 -10.406 1 83.56 57 ALA B CA 1
ATOM 1084 C C . ALA B 1 57 ? -6.676 3.504 -11.484 1 83.56 57 ALA B C 1
ATOM 1086 O O . ALA B 1 57 ? -6.805 2.998 -12.602 1 83.56 57 ALA B O 1
ATOM 1087 N N . SER B 1 58 ? -5.684 4.258 -11.156 1 80.94 58 SER B N 1
ATOM 1088 C CA . SER B 1 58 ? -4.613 4.504 -12.117 1 80.94 58 SER B CA 1
ATOM 1089 C C . SER B 1 58 ? -3.689 3.295 -12.234 1 80.94 58 SER B C 1
ATOM 1091 O O . SER B 1 58 ? -3.525 2.535 -11.281 1 80.94 58 SER B O 1
ATOM 1093 N N . GLN B 1 59 ? -3.213 2.896 -13.414 1 77.5 59 GLN B N 1
ATOM 1094 C CA . GLN B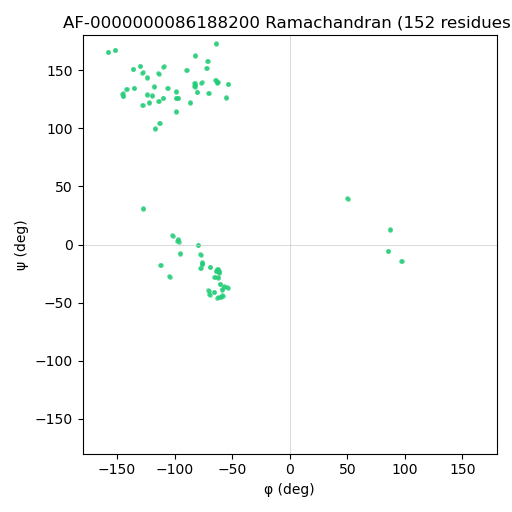 1 59 ? -2.225 1.851 -13.648 1 77.5 59 GLN B CA 1
ATOM 1095 C C . GLN B 1 59 ? -0.963 2.42 -14.289 1 77.5 59 GLN B C 1
ATOM 1097 O O . GLN B 1 59 ? -0.977 2.805 -15.461 1 77.5 59 GLN B O 1
ATOM 1102 N N . PRO B 1 60 ? 0.061 2.658 -13.5 1 82.62 60 PRO B N 1
ATOM 1103 C CA . PRO B 1 60 ? 0.25 2.203 -12.117 1 82.62 60 PRO B CA 1
ATOM 1104 C C . PRO B 1 60 ? -0.472 3.084 -11.102 1 82.62 60 PRO B C 1
ATOM 1106 O O . PRO B 1 60 ? -0.888 4.199 -11.43 1 82.62 60 PRO B O 1
ATOM 1109 N N . VAL B 1 61 ? -0.67 2.576 -9.859 1 89.44 61 VAL B N 1
ATOM 1110 C CA . VAL B 1 61 ? -1.211 3.348 -8.742 1 89.44 61 VAL B CA 1
ATOM 1111 C C . VAL B 1 61 ? -0.393 4.621 -8.547 1 89.44 61 VAL B C 1
ATOM 1113 O O . VAL B 1 61 ? 0.838 4.59 -8.609 1 89.44 61 VAL B O 1
ATOM 1116 N N . ARG B 1 62 ? -1.128 5.738 -8.297 1 93.69 62 ARG B N 1
ATOM 1117 C CA . ARG B 1 62 ? -0.461 7.031 -8.195 1 93.69 62 ARG B CA 1
ATOM 1118 C C . ARG B 1 62 ? -0.637 7.633 -6.805 1 93.69 62 ARG B C 1
ATOM 1120 O O . ARG B 1 62 ? -1.724 7.57 -6.227 1 93.69 62 ARG B O 1
ATOM 1127 N N . VAL B 1 63 ? 0.438 8.156 -6.305 1 96.38 63 VAL B N 1
ATOM 1128 C CA . VAL B 1 63 ? 0.349 9.039 -5.145 1 96.38 63 VAL B CA 1
ATOM 1129 C C . VAL B 1 63 ? 0.099 10.469 -5.602 1 96.38 63 VAL B C 1
ATOM 1131 O O . VAL B 1 63 ? 0.914 11.055 -6.324 1 96.38 63 VAL B O 1
ATOM 1134 N N . ILE B 1 64 ? -0.964 11.109 -5.16 1 96.69 64 ILE B N 1
ATOM 1135 C CA . ILE B 1 64 ? -1.309 12.438 -5.672 1 96.69 64 ILE B CA 1
ATOM 1136 C C . ILE B 1 64 ? -1.134 13.477 -4.574 1 96.69 64 ILE B C 1
ATOM 1138 O O . ILE B 1 64 ? -1.149 14.68 -4.844 1 96.69 64 ILE B O 1
ATOM 1142 N N . HIS B 1 65 ? -1.074 13.086 -3.34 1 96.94 65 HIS B N 1
ATOM 1143 C CA . HIS B 1 65 ? -0.896 13.969 -2.197 1 96.94 65 HIS B CA 1
ATOM 1144 C C . HIS B 1 65 ? 0.009 13.344 -1.144 1 96.94 65 HIS B C 1
ATOM 1146 O O . HIS B 1 65 ? -0.101 12.148 -0.859 1 96.94 65 HIS B O 1
ATOM 1152 N N . ALA B 1 66 ? 0.972 14.141 -0.633 1 98.12 66 ALA B N 1
ATOM 1153 C CA . ALA B 1 66 ? 1.837 13.773 0.487 1 98.12 66 ALA B CA 1
ATOM 1154 C C . ALA B 1 66 ? 2.146 14.992 1.357 1 98.12 66 ALA B C 1
ATOM 1156 O O . ALA B 1 66 ? 2.607 16.016 0.857 1 98.12 66 ALA B O 1
ATOM 1157 N N . ASP B 1 67 ? 1.904 14.805 2.576 1 98.25 67 ASP B N 1
ATOM 1158 C CA . ASP B 1 67 ? 2.166 15.883 3.533 1 98.25 67 ASP B CA 1
ATOM 1159 C C . ASP B 1 67 ? 2.49 15.32 4.914 1 98.25 67 ASP B C 1
ATOM 1161 O O . ASP B 1 67 ? 2.299 14.125 5.168 1 98.25 67 ASP B O 1
ATOM 1165 N N . ILE B 1 68 ? 3.004 16.234 5.758 1 97.75 68 ILE B N 1
ATOM 1166 C CA . ILE B 1 68 ? 3.111 15.883 7.168 1 97.75 68 ILE B CA 1
ATOM 1167 C C . ILE B 1 68 ? 1.719 15.633 7.746 1 97.75 68 ILE B C 1
ATOM 1169 O O . ILE B 1 68 ? 0.77 16.359 7.426 1 97.75 68 ILE B O 1
ATOM 1173 N N . LEU B 1 69 ? 1.707 14.656 8.539 1 97.88 69 LEU B N 1
ATOM 1174 C CA . LEU B 1 69 ? 0.42 14.328 9.148 1 97.88 69 LEU B CA 1
ATOM 1175 C C . LEU B 1 69 ? -0.167 15.539 9.867 1 97.88 69 LEU B C 1
ATOM 1177 O O . LEU B 1 69 ? 0.464 16.094 10.766 1 97.88 69 LEU B O 1
ATOM 1181 N N . GLN B 1 70 ? -1.344 15.844 9.531 1 9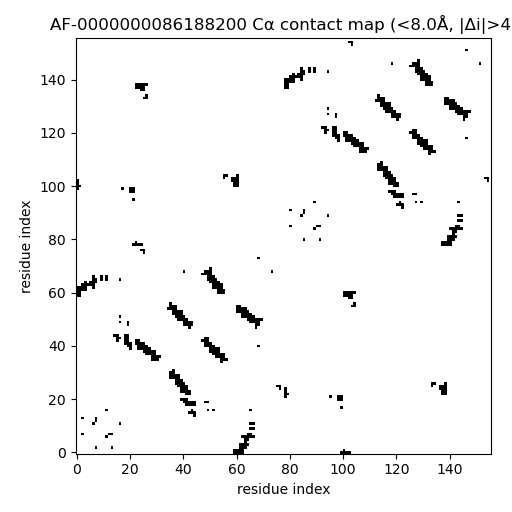7.12 70 GLN B N 1
ATOM 1182 C CA . GLN B 1 70 ? -1.998 17.031 10.078 1 97.12 70 GLN B CA 1
ATOM 1183 C C . GLN B 1 70 ? -2.762 16.703 11.359 1 97.12 70 GLN B C 1
ATOM 1185 O O . G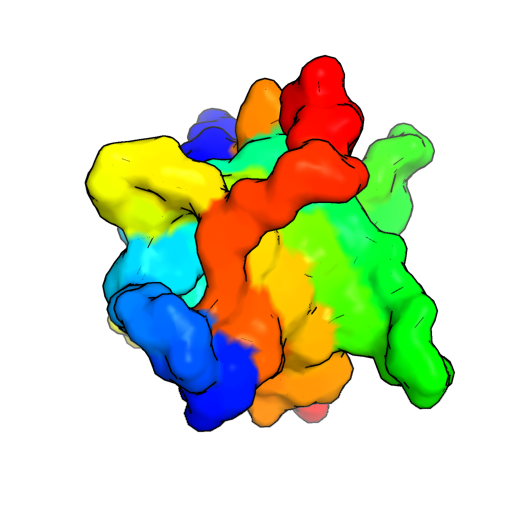LN B 1 70 ? -3.26 15.586 11.516 1 97.12 70 GLN B O 1
ATOM 1190 N N . PRO B 1 71 ? -2.883 17.641 12.266 1 96.75 71 PRO B N 1
ATOM 1191 C CA . PRO B 1 71 ? -3.512 17.406 13.57 1 96.75 71 PRO B CA 1
ATOM 1192 C C . PRO B 1 71 ? -4.918 16.828 13.453 1 96.75 71 PRO B C 1
ATOM 1194 O O . PRO B 1 71 ? -5.297 15.961 14.25 1 96.75 71 PRO B O 1
ATOM 1197 N N . LYS B 1 72 ? -5.703 17.203 12.5 1 95.62 72 LYS B N 1
ATOM 1198 C CA . LYS B 1 72 ? -7.07 16.719 12.344 1 95.62 72 LYS B CA 1
ATOM 1199 C C . LYS B 1 72 ? -7.094 15.219 12.086 1 95.62 72 LYS B C 1
ATOM 1201 O O . LYS B 1 72 ? -8.102 14.555 12.336 1 95.62 72 LYS B O 1
ATOM 1206 N N . ASN B 1 73 ? -5.938 14.695 11.617 1 95.25 73 ASN B N 1
ATOM 1207 C CA . ASN B 1 73 ? -5.887 13.273 11.297 1 95.25 73 ASN B CA 1
ATOM 1208 C C . ASN B 1 73 ? -5.188 12.477 12.398 1 95.25 73 ASN B C 1
ATOM 1210 O O . ASN B 1 73 ? -5.023 11.258 12.281 1 95.25 73 ASN B O 1
ATOM 1214 N N . TYR B 1 74 ? -4.867 13.125 13.523 1 93.38 74 TYR B N 1
ATOM 1215 C CA . TYR B 1 74 ? -4.211 12.43 14.633 1 93.38 74 TYR B CA 1
ATOM 1216 C C . TYR B 1 74 ? -5.129 11.367 15.227 1 93.38 74 TYR B C 1
ATOM 1218 O O . TYR B 1 74 ? -4.66 10.336 15.719 1 93.38 74 TYR B O 1
ATOM 1226 N N . ARG B 1 75 ? -6.324 11.562 15.133 1 90.38 75 ARG B N 1
ATOM 1227 C CA . ARG B 1 75 ? -7.297 10.641 15.711 1 90.38 75 ARG B CA 1
ATOM 1228 C C . ARG B 1 75 ? -7.223 9.273 15.031 1 90.38 75 ARG B C 1
ATOM 1230 O O . ARG B 1 75 ? -7.633 8.266 15.609 1 90.38 75 ARG B O 1
ATOM 1237 N N . LEU B 1 76 ? -6.73 9.258 13.867 1 87 76 LEU B N 1
ATOM 1238 C CA . LEU B 1 76 ? -6.645 8.016 13.117 1 87 76 LEU B CA 1
ATOM 1239 C C . LEU B 1 76 ? -5.504 7.145 13.633 1 87 76 LEU B C 1
ATOM 1241 O O . LEU B 1 76 ? -5.43 5.953 13.312 1 87 76 LEU B O 1
ATOM 1245 N N . LEU B 1 77 ? -4.598 7.633 14.367 1 85.81 77 LEU B N 1
ATOM 1246 C CA . LEU B 1 77 ? -3.486 6.863 14.914 1 85.81 77 LEU B CA 1
ATOM 1247 C C . LEU B 1 77 ? -3.93 6.062 16.141 1 85.81 77 LEU B C 1
ATOM 1249 O O . LEU B 1 77 ? -3.27 5.094 16.516 1 85.81 77 LEU B O 1
ATOM 1253 N N . GLY B 1 78 ? -5.156 6.113 16.578 1 74.94 78 GLY B N 1
ATOM 1254 C CA . GLY B 1 78 ? -5.668 5.504 17.797 1 74.94 78 GLY B CA 1
ATOM 1255 C C . GLY B 1 78 ? -5.645 6.441 19 1 74.94 78 GLY B C 1
ATOM 1256 O O . GLY B 1 78 ? -4.988 7.484 18.953 1 74.94 78 GLY B O 1
#

Nearest PDB structures (foldseek):
  4hzb-assembly1_F  TM=4.375E-01  e=1.564E-01  Ralstonia pickettii 12D
  2gu3-assembly1_A  TM=6.391E-01  e=1.297E+00  Bacillus subtilis subsp. subtilis str. 168
  4hz9-assembly1_B  TM=4.071E-01  e=6.650E-01  Ralstonia pickettii 12D
  8gq6-assembly1_A  TM=5.912E-01  e=4.174E+00  Homo sapiens
  3lyg-assembly1_A-2  TM=4.080E-01  e=6.515E+00  Colwellia psychrerythraea 34H

Radius of gyration: 14.84 Å; Cα contacts (8 Å, |Δi|>4): 362; chains: 2; bounding box: 30×40×36 Å